Protein AF-A0A2E5NYB4-F1 (afdb_monomer_lite)

Foldseek 3Di:
DCVFPVDDDDPDDLQLLLVAQEEEEAQDLCCPPPVVSLVSNLNSLVVNRAYEYEDLDDHPSVVSHPYYFNWD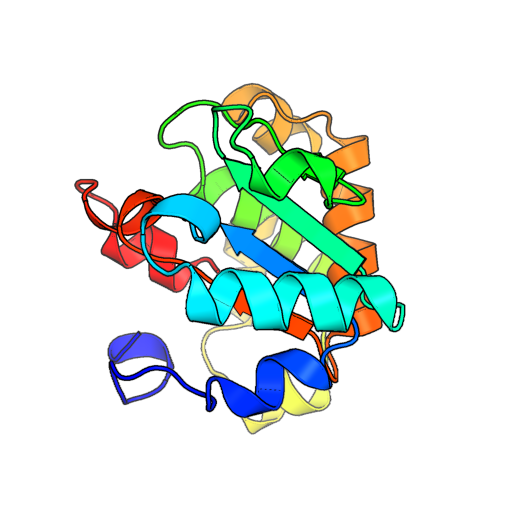QPLLLLLLLQLVQLCVVVVLADPVCCVPPHPCVVVSNVVSPVSHLVNSCVHTVGHSVVSNVVSNVCSVRVVRYDYHYDDSQQPDPCSVVSVVSD

Secondary structure (DSSP, 8-state):
-HHHHS--S-SS-TGGGGG-SEEEEES--HHHH-HHHHHHHHHHHHTT-EEEEE-SS--GGGGG-SEEE-PPTT-HHHHHHHHHHHHHHTT-S-HHHHHHH-S-HHHHHHHHTT--HHHHHHHH---HHHHHHHHHHHHHTGGGEEEEE-GGGTSSTTHHHHHHH-

Structure (mmCIF, N/CA/C/O backbone):
data_AF-A0A2E5NYB4-F1
#
_entry.id   AF-A0A2E5NYB4-F1
#
loop_
_atom_site.group_PDB
_atom_site.id
_atom_site.type_symbol
_atom_site.label_atom_id
_atom_site.label_alt_id
_atom_site.label_comp_id
_atom_site.label_asym_id
_atom_site.label_entity_id
_atom_site.label_seq_id
_atom_site.pdbx_PDB_ins_code
_atom_site.Cartn_x
_atom_site.Cartn_y
_atom_site.Cartn_z
_atom_site.occupancy
_atom_site.B_iso_or_equiv
_atom_site.auth_seq_id
_atom_site.auth_comp_id
_atom_site.auth_asym_id
_atom_site.auth_atom_id
_atom_site.pdbx_PDB_model_num
ATOM 1 N N . MET A 1 1 ? 10.803 9.927 2.795 1.00 58.78 1 MET A N 1
ATOM 2 C CA . MET A 1 1 ? 10.079 10.648 3.869 1.00 58.78 1 MET A CA 1
ATOM 3 C C . MET A 1 1 ? 10.455 12.114 4.021 1.00 58.78 1 MET A C 1
ATOM 5 O O . MET A 1 1 ? 9.609 12.931 3.703 1.00 58.78 1 MET A O 1
ATOM 9 N N . ALA A 1 2 ? 11.670 12.495 4.443 1.00 63.78 2 ALA A N 1
ATOM 10 C CA . ALA A 1 2 ? 11.964 13.911 4.743 1.00 63.78 2 ALA A CA 1
ATOM 11 C C . ALA A 1 2 ? 11.743 14.877 3.560 1.00 63.78 2 ALA A C 1
ATOM 13 O O . ALA A 1 2 ? 11.250 15.977 3.764 1.00 63.78 2 ALA A O 1
ATOM 14 N N . VAL A 1 3 ? 12.039 14.440 2.333 1.00 82.88 3 VAL A N 1
ATOM 15 C CA . VAL A 1 3 ? 11.792 15.225 1.109 1.00 82.88 3 VAL A CA 1
ATOM 16 C C . VAL A 1 3 ? 10.295 15.377 0.796 1.00 82.88 3 VAL A C 1
ATOM 18 O O . VAL A 1 3 ? 9.915 16.364 0.190 1.00 82.88 3 VAL A O 1
ATOM 21 N N . MET A 1 4 ? 9.448 14.439 1.236 1.00 90.50 4 MET A N 1
ATOM 22 C CA . MET A 1 4 ? 8.003 14.452 0.951 1.00 90.50 4 MET A CA 1
ATOM 23 C C . MET A 1 4 ? 7.206 15.211 2.017 1.00 90.50 4 MET A C 1
ATOM 25 O O . MET A 1 4 ? 6.316 15.982 1.692 1.00 90.50 4 MET A O 1
ATOM 29 N N . VAL A 1 5 ? 7.513 14.989 3.302 1.00 90.81 5 VAL A N 1
ATOM 30 C CA . VAL A 1 5 ? 6.708 15.497 4.435 1.00 90.81 5 VAL A CA 1
ATOM 31 C C . VAL A 1 5 ? 7.521 16.312 5.451 1.00 90.81 5 VAL A C 1
ATOM 33 O O . VAL A 1 5 ? 7.088 16.549 6.577 1.00 90.81 5 VAL A O 1
ATOM 36 N N . GLY A 1 6 ? 8.745 16.713 5.099 1.00 91.69 6 GLY A N 1
ATOM 37 C CA . GLY A 1 6 ? 9.620 17.577 5.905 1.00 91.69 6 GLY A CA 1
ATOM 38 C C . GLY A 1 6 ? 10.327 16.900 7.088 1.00 91.69 6 GLY A C 1
ATOM 39 O O . GLY A 1 6 ? 11.305 17.436 7.608 1.00 91.69 6 GLY A O 1
ATOM 40 N N . LYS A 1 7 ? 9.879 15.713 7.523 1.00 90.88 7 LYS A N 1
ATOM 41 C CA . LYS A 1 7 ? 10.497 14.928 8.608 1.00 90.88 7 LYS A CA 1
ATOM 42 C C . LYS A 1 7 ? 10.654 13.456 8.223 1.00 90.88 7 LYS A C 1
ATOM 44 O O . LYS A 1 7 ? 9.893 12.920 7.427 1.00 90.88 7 LYS A O 1
ATOM 49 N N . GLY A 1 8 ? 11.677 12.806 8.782 1.00 90.12 8 GLY A N 1
ATOM 50 C CA . GLY A 1 8 ? 11.970 11.382 8.557 1.00 90.12 8 GLY A CA 1
ATOM 51 C C . GLY A 1 8 ? 11.435 10.434 9.636 1.00 90.12 8 GLY A C 1
ATOM 52 O O . GLY A 1 8 ? 11.619 9.228 9.513 1.00 90.12 8 GLY A O 1
ATOM 53 N N . ALA A 1 9 ? 10.821 10.965 10.696 1.00 94.00 9 ALA A N 1
ATOM 54 C CA . ALA A 1 9 ? 10.199 10.163 11.746 1.00 94.00 9 ALA A CA 1
ATOM 55 C C . ALA A 1 9 ? 8.857 9.578 11.275 1.00 94.00 9 ALA A C 1
ATOM 57 O O . ALA A 1 9 ? 8.262 10.069 10.316 1.00 94.00 9 ALA A O 1
ATOM 58 N N . MET A 1 10 ? 8.370 8.560 11.986 1.00 94.31 10 MET A N 1
ATOM 59 C CA . MET A 1 10 ? 7.013 8.042 11.806 1.00 94.31 10 MET A CA 1
ATOM 60 C C . MET A 1 10 ? 5.988 9.168 12.019 1.00 94.31 10 MET A C 1
ATOM 62 O O . MET A 1 10 ? 6.127 9.959 12.953 1.00 94.31 10 MET A O 1
ATOM 66 N N . THR A 1 11 ? 4.991 9.259 11.136 1.00 94.38 11 THR A N 1
ATOM 67 C CA . THR A 1 11 ? 4.033 10.380 11.094 1.00 94.38 11 THR A CA 1
ATOM 68 C C . THR A 1 11 ? 3.008 10.342 12.227 1.00 94.38 11 THR A C 1
ATOM 70 O O . THR A 1 11 ? 2.545 11.395 12.658 1.00 94.38 11 THR A O 1
ATOM 73 N N . ASN A 1 12 ? 2.689 9.148 12.728 1.00 94.94 12 ASN A N 1
ATOM 74 C CA . ASN A 1 12 ? 1.670 8.892 13.748 1.00 94.94 12 ASN A CA 1
ATOM 75 C C . ASN A 1 12 ? 2.239 8.021 14.873 1.00 94.94 12 ASN A C 1
ATOM 77 O O . ASN A 1 12 ? 3.286 7.390 14.718 1.00 94.94 12 ASN A O 1
ATOM 81 N N . SER A 1 13 ? 1.559 7.977 16.017 1.00 94.12 13 SER A N 1
ATOM 82 C CA . SER A 1 13 ? 1.933 7.098 17.127 1.00 94.12 13 SER A CA 1
ATOM 83 C C . SER A 1 13 ? 1.530 5.640 16.877 1.00 94.12 13 SER A C 1
ATOM 85 O O . SER A 1 13 ? 0.637 5.330 16.091 1.00 94.12 13 SER A O 1
ATOM 87 N N . ILE A 1 14 ? 2.177 4.713 17.586 1.00 93.12 14 ILE A N 1
ATOM 88 C CA . ILE A 1 14 ? 1.849 3.280 17.513 1.00 93.12 14 ILE A CA 1
ATOM 89 C C . ILE A 1 14 ? 0.440 3.023 18.079 1.00 93.12 14 ILE A C 1
ATOM 91 O O . ILE A 1 14 ? -0.249 2.089 17.668 1.00 93.12 14 ILE A O 1
ATOM 95 N N . GLU A 1 15 ? 0.016 3.838 19.041 1.00 91.12 15 GLU A N 1
ATOM 96 C CA . GLU A 1 15 ? -1.293 3.787 19.686 1.00 91.12 15 GLU A CA 1
ATOM 97 C C . GLU A 1 15 ? -2.432 4.039 18.689 1.00 91.12 15 GLU A C 1
ATOM 99 O O . GLU A 1 15 ? -3.461 3.365 18.764 1.00 91.12 15 GLU A O 1
ATOM 104 N N . GLU A 1 16 ? -2.227 4.942 17.727 1.00 91.94 16 GLU A N 1
ATOM 105 C CA . GLU A 1 16 ? -3.224 5.303 16.712 1.00 91.94 16 GLU A CA 1
ATOM 106 C C . GLU A 1 16 ? -3.579 4.144 15.772 1.00 91.94 16 GLU A C 1
ATOM 108 O O . GLU A 1 16 ? -4.700 4.098 15.269 1.00 91.94 16 GLU A O 1
ATOM 113 N N . LEU A 1 17 ? -2.701 3.142 15.613 1.00 91.56 17 LEU A N 1
ATOM 114 C CA . LEU A 1 17 ? -2.975 1.960 14.783 1.00 91.56 17 LEU A CA 1
ATOM 115 C C . LEU A 1 17 ? -4.257 1.225 15.201 1.00 91.56 17 LEU A C 1
ATOM 117 O O . LEU A 1 17 ? -4.922 0.623 14.363 1.00 91.56 17 LEU A O 1
ATOM 121 N N . ALA A 1 18 ? -4.627 1.276 16.485 1.00 85.44 18 ALA A N 1
ATOM 122 C CA . ALA A 1 18 ? -5.828 0.615 16.994 1.00 85.44 18 ALA A CA 1
ATOM 123 C C . ALA A 1 18 ? -7.145 1.254 16.513 1.00 85.44 18 ALA A C 1
ATOM 125 O O . ALA A 1 18 ? -8.185 0.603 16.610 1.00 85.44 18 ALA A O 1
ATOM 126 N N . GLY A 1 19 ? -7.106 2.507 16.044 1.00 87.56 19 GLY A N 1
ATOM 127 C CA . GLY A 1 19 ? -8.263 3.262 15.554 1.00 87.56 19 GLY A CA 1
ATOM 128 C C . GLY A 1 19 ? -8.331 3.387 14.031 1.00 87.56 19 GLY A C 1
ATOM 129 O O . GLY A 1 19 ? -9.102 4.208 13.539 1.00 87.56 19 GLY A O 1
ATOM 130 N N . THR A 1 20 ? -7.506 2.629 13.307 1.00 94.44 20 THR A N 1
ATOM 131 C CA . THR A 1 20 ? -7.486 2.621 11.838 1.00 94.44 20 THR A CA 1
ATOM 132 C C . THR A 1 20 ? -8.613 1.763 11.277 1.00 94.44 20 THR A C 1
ATOM 134 O O . THR A 1 20 ? -8.948 0.727 11.851 1.00 94.44 20 THR A O 1
ATOM 137 N N . ASP A 1 21 ? -9.172 2.179 10.142 1.00 95.94 21 ASP A N 1
ATOM 138 C CA . ASP A 1 21 ? -10.166 1.388 9.402 1.00 95.94 21 ASP A CA 1
ATOM 139 C C . ASP A 1 21 ? -9.476 0.443 8.398 1.00 95.94 21 ASP A C 1
ATOM 141 O O . ASP A 1 21 ? -10.018 -0.602 8.027 1.00 95.94 21 ASP A O 1
ATOM 145 N N . LEU A 1 22 ? -8.241 0.772 7.998 1.00 98.12 22 LEU A N 1
ATOM 146 C CA . LEU A 1 22 ? -7.421 -0.037 7.104 1.00 98.12 22 LEU A CA 1
ATOM 147 C C . LEU A 1 22 ? -5.931 0.068 7.446 1.00 98.12 22 LEU A C 1
ATOM 149 O O . LEU A 1 22 ? -5.382 1.153 7.631 1.00 98.12 22 LEU A O 1
ATOM 153 N N . LEU A 1 23 ? -5.265 -1.083 7.469 1.00 98.19 23 LEU A N 1
ATOM 154 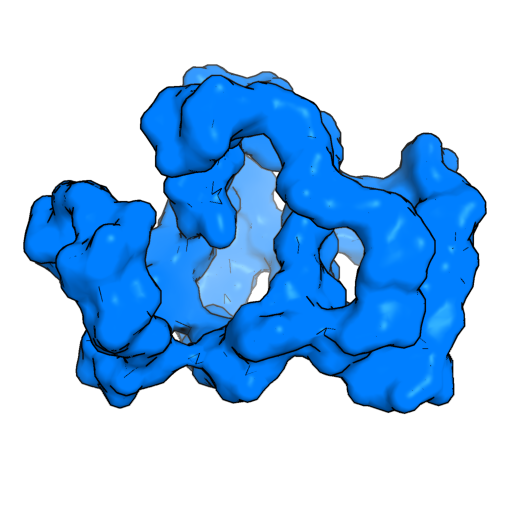C CA . LEU A 1 23 ? -3.821 -1.226 7.599 1.00 98.19 23 LEU A CA 1
ATOM 155 C C . LEU A 1 23 ? -3.255 -1.785 6.294 1.00 98.19 23 LEU A C 1
ATOM 157 O O . LEU A 1 23 ? -3.607 -2.895 5.900 1.00 98.19 23 LEU A O 1
ATOM 161 N N . LEU A 1 24 ? -2.348 -1.052 5.654 1.00 98.44 24 LEU A N 1
ATOM 162 C CA . LEU A 1 24 ? -1.576 -1.530 4.509 1.00 98.44 24 LEU A CA 1
ATOM 163 C C . LEU A 1 24 ? -0.131 -1.743 4.959 1.00 98.44 24 LEU A C 1
ATOM 165 O O . LEU A 1 24 ? 0.587 -0.795 5.264 1.00 98.44 24 LEU A O 1
ATOM 169 N N . VAL A 1 25 ? 0.299 -2.998 5.038 1.00 98.38 25 VAL A N 1
ATOM 170 C CA . VAL A 1 25 ? 1.639 -3.370 5.498 1.00 98.38 25 VAL A CA 1
ATOM 171 C C . VAL A 1 25 ? 2.492 -3.760 4.299 1.00 98.38 25 VAL A C 1
ATOM 173 O O . VAL A 1 25 ? 2.252 -4.804 3.700 1.00 98.38 25 VAL A O 1
ATOM 176 N N . ALA A 1 26 ? 3.495 -2.950 3.963 1.00 98.19 26 ALA A N 1
ATOM 177 C CA . ALA A 1 26 ? 4.363 -3.162 2.804 1.00 98.19 26 ALA A CA 1
ATOM 178 C C . ALA A 1 26 ? 5.812 -3.430 3.224 1.00 98.19 26 ALA A C 1
ATOM 180 O O . ALA A 1 26 ? 6.415 -2.647 3.960 1.00 98.19 26 ALA A O 1
ATOM 181 N N . GLY A 1 27 ? 6.378 -4.559 2.784 1.00 96.81 27 GLY A N 1
ATOM 182 C CA . GLY A 1 27 ? 7.770 -4.923 3.075 1.00 96.81 27 GLY A CA 1
ATOM 183 C C . GLY A 1 27 ? 8.098 -4.941 4.575 1.00 96.81 27 GLY A C 1
ATOM 184 O O . GLY A 1 27 ? 9.137 -4.432 5.011 1.00 96.81 27 GLY A O 1
ATOM 185 N N . SER A 1 28 ? 7.196 -5.487 5.394 1.00 97.44 28 SER A N 1
ATOM 186 C CA . SER A 1 28 ? 7.390 -5.610 6.840 1.00 97.44 28 SER A CA 1
ATOM 187 C C . SER A 1 28 ? 6.869 -6.942 7.363 1.00 97.44 28 SER A C 1
ATOM 189 O O . SER A 1 28 ? 5.675 -7.228 7.310 1.00 97.44 28 SER A O 1
ATOM 191 N N . ASN A 1 29 ? 7.763 -7.727 7.969 1.00 97.44 29 ASN A N 1
ATOM 192 C CA . ASN A 1 29 ? 7.376 -8.883 8.773 1.00 97.44 29 ASN A CA 1
ATOM 193 C C . ASN A 1 29 ? 7.146 -8.459 10.228 1.00 97.44 29 ASN A C 1
ATOM 195 O O . ASN A 1 29 ? 7.918 -8.787 11.132 1.00 97.44 29 ASN A O 1
ATOM 199 N N . THR A 1 30 ? 6.097 -7.664 10.449 1.00 97.00 30 THR A N 1
ATOM 200 C CA . THR A 1 30 ? 5.849 -7.003 11.739 1.00 97.00 30 THR A CA 1
ATOM 201 C C . THR A 1 30 ? 5.663 -8.000 12.883 1.00 97.00 30 THR A C 1
ATOM 203 O O . THR A 1 30 ? 6.057 -7.703 14.007 1.00 97.00 30 THR A O 1
ATOM 206 N N . THR A 1 31 ? 5.112 -9.193 12.624 1.00 97.44 31 THR A N 1
ATOM 207 C CA . THR A 1 31 ? 4.957 -10.232 13.658 1.00 97.44 31 THR A CA 1
ATOM 208 C C . THR A 1 31 ? 6.293 -10.653 14.264 1.00 97.44 31 THR A C 1
ATOM 210 O O . THR A 1 31 ? 6.360 -10.825 15.478 1.00 97.44 31 THR A O 1
ATOM 213 N N . GLU A 1 32 ? 7.344 -10.784 13.457 1.00 96.88 32 GLU A N 1
ATOM 214 C CA . GLU A 1 32 ? 8.666 -11.190 13.942 1.00 96.88 32 GLU A CA 1
ATOM 215 C C . GLU A 1 32 ? 9.498 -9.992 14.406 1.00 96.88 32 GLU A C 1
ATOM 217 O O . GLU A 1 32 ? 10.068 -10.020 15.494 1.00 96.88 32 GLU A O 1
ATOM 222 N N . ALA A 1 33 ? 9.539 -8.921 13.610 1.00 97.19 33 ALA A N 1
ATOM 223 C CA . ALA A 1 33 ? 10.418 -7.782 13.871 1.00 97.19 33 ALA A CA 1
ATOM 224 C C . ALA A 1 33 ? 9.877 -6.824 14.948 1.00 97.19 33 ALA A C 1
ATOM 226 O O . ALA A 1 33 ? 10.654 -6.197 15.662 1.00 97.19 33 ALA A O 1
ATOM 227 N N . HIS A 1 34 ? 8.549 -6.709 15.084 1.00 97.19 34 HIS A N 1
ATOM 228 C CA . HIS A 1 34 ? 7.900 -5.785 16.021 1.00 97.19 34 HIS A CA 1
ATOM 229 C C . HIS A 1 34 ? 6.667 -6.423 16.696 1.00 97.19 34 HIS A C 1
ATOM 231 O O . HIS A 1 34 ? 5.540 -5.942 16.516 1.00 97.19 34 HIS A O 1
ATOM 237 N N . PRO A 1 35 ? 6.833 -7.485 17.513 1.00 96.12 35 PRO A N 1
ATOM 238 C CA . PRO A 1 35 ? 5.712 -8.299 17.997 1.00 96.12 35 PRO A CA 1
ATOM 239 C C . PRO A 1 35 ? 4.624 -7.502 18.731 1.00 96.12 35 PRO A C 1
ATOM 241 O O . PRO A 1 35 ? 3.434 -7.755 18.556 1.00 96.12 35 PRO A O 1
ATOM 244 N N . VAL A 1 36 ? 5.006 -6.484 19.512 1.00 95.38 36 VAL A N 1
ATOM 245 C CA . VAL A 1 36 ? 4.053 -5.629 20.244 1.00 95.38 36 VAL A CA 1
ATOM 246 C 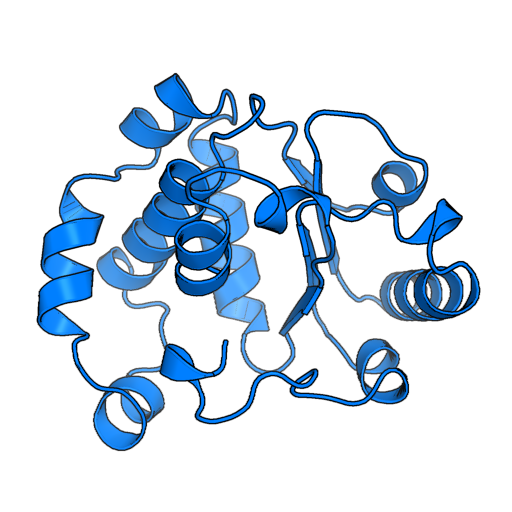C . VAL A 1 36 ? 3.224 -4.750 19.294 1.00 95.38 36 VAL A C 1
ATOM 248 O O . VAL A 1 36 ? 2.046 -4.501 19.553 1.00 95.38 36 VAL A O 1
ATOM 251 N N . ILE A 1 37 ? 3.802 -4.301 18.176 1.00 96.50 37 ILE A N 1
ATOM 252 C CA . ILE A 1 37 ? 3.073 -3.564 17.133 1.00 96.50 37 ILE A CA 1
ATOM 253 C C . ILE A 1 37 ? 2.131 -4.519 16.393 1.00 96.50 37 ILE A C 1
ATOM 255 O O . ILE A 1 37 ? 0.958 -4.198 16.218 1.00 96.50 37 ILE A O 1
ATOM 259 N N . SER A 1 38 ? 2.593 -5.731 16.066 1.00 96.69 38 SER A N 1
ATOM 260 C CA . SER A 1 38 ? 1.750 -6.771 15.458 1.00 96.69 38 SER A CA 1
ATOM 261 C C . SER A 1 38 ? 0.530 -7.103 16.327 1.00 96.69 38 SER A C 1
ATOM 263 O O . SER A 1 38 ? -0.581 -7.210 15.813 1.00 96.69 38 SER A O 1
ATOM 265 N N . LEU A 1 39 ? 0.673 -7.165 17.658 1.00 95.06 39 LEU A N 1
ATOM 266 C CA . LEU A 1 39 ? -0.471 -7.347 18.565 1.00 95.06 39 LEU A CA 1
ATOM 267 C C . LEU A 1 39 ? -1.506 -6.216 18.458 1.00 95.06 39 LEU A C 1
ATOM 269 O O . LEU A 1 39 ? -2.707 -6.484 18.530 1.00 95.06 39 LEU A O 1
ATOM 273 N N . ARG A 1 40 ? -1.066 -4.965 18.278 1.00 95.12 40 ARG A N 1
ATOM 274 C CA . ARG A 1 40 ? -1.968 -3.820 18.082 1.00 95.12 40 ARG A CA 1
ATOM 275 C C . ARG A 1 40 ? -2.654 -3.871 16.717 1.00 95.12 40 ARG A C 1
ATOM 277 O O . ARG A 1 40 ? -3.869 -3.714 16.671 1.00 95.12 40 ARG A O 1
ATOM 284 N N . MET A 1 41 ? -1.920 -4.186 15.649 1.00 96.69 41 MET A N 1
ATOM 285 C CA . MET A 1 41 ? -2.491 -4.389 14.309 1.00 96.69 41 MET A CA 1
ATOM 286 C C . MET A 1 41 ? -3.556 -5.491 14.319 1.00 96.69 41 MET A C 1
ATOM 288 O O . MET A 1 41 ? -4.683 -5.280 13.889 1.00 96.69 41 MET A O 1
ATOM 292 N N . LYS A 1 42 ? -3.251 -6.649 14.916 1.00 95.56 42 LYS A N 1
ATOM 293 C CA . LYS A 1 42 ? -4.202 -7.764 15.061 1.00 95.56 42 LYS A CA 1
ATOM 294 C C . LYS A 1 42 ? -5.425 -7.390 15.899 1.00 95.56 42 LYS A C 1
ATOM 296 O O . LYS A 1 42 ? -6.516 -7.901 15.655 1.00 95.56 42 LYS A O 1
ATOM 301 N N . ARG A 1 43 ? -5.267 -6.509 16.894 1.00 94.44 43 ARG A N 1
ATOM 302 C CA . ARG A 1 43 ? -6.393 -5.959 17.661 1.00 94.44 43 ARG A CA 1
ATOM 303 C C . ARG A 1 43 ? -7.266 -5.048 16.796 1.00 94.44 43 ARG A C 1
ATOM 305 O O . ARG A 1 43 ? -8.478 -5.201 16.864 1.00 94.44 43 ARG A O 1
ATOM 312 N N . ALA A 1 44 ? -6.679 -4.169 15.983 1.00 95.81 44 ALA A N 1
ATOM 313 C CA . ALA A 1 44 ? -7.427 -3.341 15.034 1.00 95.81 44 ALA A CA 1
ATOM 314 C C . ALA A 1 44 ? -8.236 -4.219 14.067 1.00 95.81 44 ALA A C 1
ATOM 316 O O . ALA A 1 44 ? -9.441 -4.032 13.930 1.00 95.81 44 ALA A O 1
ATOM 317 N N . VAL A 1 45 ? -7.612 -5.267 13.514 1.00 97.12 45 VAL A N 1
ATOM 318 C CA . VAL A 1 45 ? -8.291 -6.236 12.636 1.00 97.12 45 VAL A CA 1
ATOM 319 C C . VAL A 1 45 ? -9.461 -6.927 13.335 1.00 97.12 45 VAL A C 1
ATOM 321 O O . VAL A 1 45 ? -10.560 -7.002 12.795 1.00 97.12 45 VAL A O 1
ATOM 324 N N . ARG A 1 46 ? -9.277 -7.380 14.582 1.00 95.56 46 ARG A N 1
ATOM 325 C CA . ARG A 1 46 ? -10.375 -7.954 15.385 1.00 95.56 46 ARG A CA 1
ATOM 326 C C . ARG A 1 46 ? -11.512 -6.967 15.658 1.00 95.56 46 ARG A C 1
ATOM 328 O O . ARG A 1 46 ? -12.634 -7.410 15.877 1.00 95.56 46 ARG A O 1
ATOM 335 N N . ASN A 1 47 ? -11.222 -5.670 15.652 1.00 94.81 47 ASN A N 1
ATOM 336 C CA . ASN A 1 47 ? -12.200 -4.602 15.836 1.00 94.81 47 ASN A CA 1
ATOM 337 C C . ASN A 1 47 ? -12.848 -4.142 14.517 1.00 94.81 47 ASN A C 1
ATOM 339 O O . ASN A 1 47 ? -13.649 -3.213 14.542 1.00 94.81 47 ASN A O 1
ATOM 343 N N . GLY A 1 48 ? -12.533 -4.788 13.389 1.00 95.38 48 GLY A N 1
ATOM 344 C CA . GLY A 1 48 ? -13.151 -4.524 12.089 1.00 95.38 48 GLY A CA 1
ATOM 345 C C . GLY A 1 48 ? -12.252 -3.818 11.076 1.00 95.38 48 GLY A C 1
ATOM 346 O O . GLY A 1 48 ? -12.682 -3.649 9.937 1.00 95.38 48 GLY A O 1
ATOM 347 N N . ALA A 1 49 ? -11.019 -3.449 11.441 1.00 97.19 49 ALA A N 1
ATOM 348 C CA . ALA A 1 49 ? -10.076 -2.886 10.480 1.00 97.19 49 ALA A CA 1
ATOM 349 C C . ALA A 1 49 ? -9.715 -3.922 9.409 1.00 97.19 49 ALA A C 1
ATOM 351 O O . ALA A 1 49 ? -9.506 -5.104 9.702 1.00 97.19 49 ALA A O 1
ATOM 352 N N . LYS A 1 50 ? -9.577 -3.480 8.164 1.00 98.00 50 LYS A N 1
ATOM 353 C CA . LYS A 1 50 ? -9.060 -4.337 7.097 1.00 98.00 50 LYS A CA 1
ATOM 354 C C . LYS A 1 50 ? -7.539 -4.365 7.147 1.00 98.00 50 LYS A C 1
ATOM 356 O O . LYS A 1 50 ? -6.904 -3.369 7.483 1.00 98.00 50 LYS A O 1
ATOM 361 N N . LEU A 1 51 ? -6.945 -5.501 6.797 1.00 98.44 51 LEU A N 1
ATOM 362 C CA . LEU A 1 51 ? -5.493 -5.638 6.704 1.00 98.44 51 LEU A CA 1
ATOM 363 C C . LEU A 1 51 ? -5.108 -6.111 5.308 1.00 98.44 51 LEU A C 1
ATOM 365 O O . LEU A 1 51 ? -5.549 -7.168 4.859 1.00 98.44 51 LEU A O 1
ATOM 369 N N . ILE A 1 52 ? -4.260 -5.333 4.649 1.00 98.62 52 ILE A N 1
ATOM 370 C CA . ILE A 1 52 ? -3.653 -5.646 3.362 1.00 98.62 52 ILE A CA 1
ATOM 371 C C . ILE A 1 52 ? -2.160 -5.833 3.602 1.00 98.62 52 ILE A C 1
ATOM 373 O O . ILE A 1 52 ? -1.515 -4.983 4.213 1.00 98.62 52 ILE A O 1
ATOM 377 N N . VAL A 1 53 ? -1.605 -6.954 3.149 1.00 98.75 53 VAL A N 1
ATOM 378 C CA . VAL A 1 53 ? -0.171 -7.242 3.273 1.00 98.75 53 VAL A CA 1
ATOM 379 C C . VAL A 1 53 ? 0.442 -7.321 1.884 1.00 98.75 53 VAL A C 1
ATOM 381 O O . VAL A 1 53 ? -0.031 -8.086 1.049 1.00 98.75 53 VAL A O 1
ATOM 384 N N . ILE A 1 54 ? 1.507 -6.559 1.657 1.00 98.62 54 ILE A N 1
ATOM 385 C CA . ILE A 1 54 ? 2.325 -6.568 0.445 1.00 98.62 54 ILE A CA 1
ATOM 386 C C . ILE A 1 54 ? 3.695 -7.142 0.828 1.00 98.62 54 ILE A C 1
ATOM 388 O O . ILE A 1 54 ? 4.535 -6.458 1.417 1.00 98.62 54 ILE A O 1
ATOM 392 N N . ASP A 1 55 ? 3.895 -8.431 0.557 1.00 98.38 55 ASP A N 1
ATOM 393 C CA . ASP A 1 55 ? 5.152 -9.152 0.810 1.00 98.38 55 ASP A CA 1
ATOM 394 C C . ASP A 1 55 ? 5.270 -10.295 -0.217 1.00 98.38 55 ASP A C 1
ATOM 396 O O . ASP A 1 55 ? 4.288 -11.012 -0.431 1.00 98.38 55 ASP A O 1
ATOM 400 N N . PRO A 1 56 ? 6.439 -10.521 -0.844 1.00 97.75 56 PRO A N 1
ATOM 401 C CA . PRO A 1 56 ? 6.644 -11.656 -1.752 1.00 97.75 56 PRO A CA 1
ATOM 402 C C . PRO A 1 56 ? 6.458 -13.024 -1.069 1.00 97.75 56 PRO A C 1
ATOM 404 O O . PRO A 1 56 ? 6.302 -14.047 -1.735 1.00 97.75 56 PRO A O 1
ATOM 407 N N . ARG A 1 57 ? 6.484 -13.075 0.268 1.00 98.00 57 ARG A N 1
ATOM 408 C CA . ARG A 1 57 ? 6.369 -14.291 1.076 1.00 98.00 57 ARG A CA 1
ATOM 409 C C . ARG A 1 57 ? 5.044 -14.326 1.827 1.00 98.00 57 ARG A C 1
ATOM 411 O O . ARG A 1 57 ? 4.454 -13.311 2.184 1.00 98.00 57 ARG A O 1
ATOM 418 N N . LYS A 1 58 ? 4.629 -15.537 2.194 1.00 98.00 58 LYS A N 1
ATOM 419 C CA . LYS A 1 58 ? 3.506 -15.772 3.113 1.00 98.00 58 LYS A CA 1
ATOM 420 C C . LYS A 1 58 ? 3.991 -15.727 4.567 1.00 98.00 58 LYS A C 1
ATOM 422 O O . LYS A 1 58 ? 4.250 -16.768 5.167 1.00 98.00 58 LYS A O 1
ATOM 427 N N . ILE A 1 59 ? 4.158 -14.520 5.108 1.00 98.25 59 ILE A N 1
ATOM 428 C CA . ILE A 1 59 ? 4.528 -14.290 6.518 1.00 98.25 59 ILE A CA 1
ATOM 429 C C . ILE A 1 59 ? 3.348 -14.553 7.470 1.00 98.25 59 ILE A C 1
ATOM 431 O O . ILE A 1 59 ? 2.209 -14.652 7.032 1.00 98.25 59 ILE A O 1
ATOM 435 N N . GLU A 1 60 ? 3.567 -14.636 8.789 1.00 98.06 60 GLU A N 1
ATOM 436 C CA . GLU A 1 60 ? 2.467 -14.926 9.733 1.00 98.06 60 GLU A CA 1
ATOM 437 C C . GLU A 1 60 ? 1.330 -13.898 9.661 1.00 98.06 60 GLU A C 1
ATOM 439 O O . GLU A 1 60 ? 0.160 -14.267 9.779 1.00 98.06 60 GLU A O 1
ATOM 444 N N . LEU A 1 61 ? 1.669 -12.634 9.406 1.00 97.69 61 LEU A N 1
ATOM 445 C CA . LEU A 1 61 ? 0.703 -11.546 9.343 1.00 97.69 61 LEU A CA 1
ATOM 446 C C . LEU A 1 61 ? -0.320 -11.722 8.205 1.00 97.69 61 LEU A C 1
ATOM 448 O O . LEU A 1 61 ? -1.452 -11.267 8.345 1.00 97.69 61 LEU A O 1
ATOM 452 N N . THR A 1 62 ? 0.016 -12.448 7.127 1.00 98.12 62 THR A N 1
ATOM 453 C CA . THR A 1 62 ? -0.921 -12.688 6.011 1.00 98.12 62 THR A CA 1
ATOM 454 C C . THR A 1 62 ? -2.128 -13.525 6.425 1.00 98.12 62 THR A C 1
ATOM 456 O O . THR A 1 62 ? -3.184 -13.408 5.818 1.00 98.12 62 THR A O 1
ATOM 459 N N . LYS A 1 63 ? -2.030 -14.310 7.508 1.00 98.00 63 LYS A N 1
ATOM 460 C CA . LYS A 1 63 ? -3.161 -15.082 8.059 1.00 98.00 63 LYS A CA 1
ATOM 461 C C . LYS A 1 63 ? -4.277 -14.202 8.627 1.00 98.00 63 LYS A C 1
ATOM 463 O O . LYS A 1 63 ? -5.372 -14.695 8.872 1.00 98.00 63 LYS A O 1
ATOM 468 N N . TRP A 1 64 ? -3.977 -12.931 8.880 1.00 97.81 64 TRP A N 1
ATOM 469 C CA . TRP A 1 64 ? -4.908 -11.929 9.394 1.00 97.81 64 TRP A CA 1
ATOM 470 C C . TRP A 1 64 ? -5.378 -10.967 8.305 1.00 97.81 64 TRP A C 1
ATOM 472 O O . TRP A 1 64 ? -6.225 -10.119 8.571 1.00 97.81 64 TRP A O 1
ATOM 482 N N . ALA A 1 65 ? -4.788 -11.051 7.113 1.00 9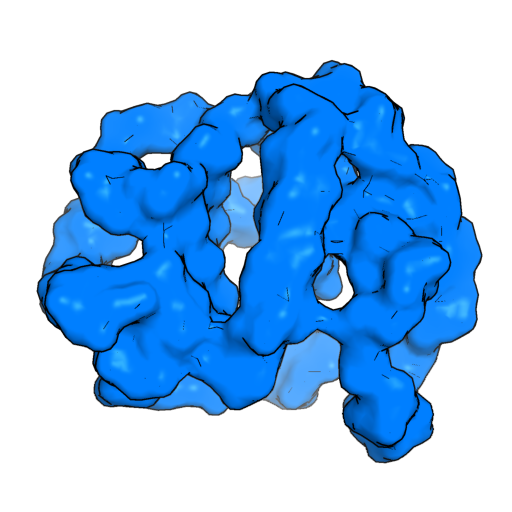7.81 65 ALA A N 1
ATOM 483 C CA . ALA A 1 65 ? -5.027 -10.109 6.042 1.00 97.81 65 ALA A CA 1
ATOM 484 C C . ALA A 1 65 ? -6.306 -10.467 5.283 1.00 97.81 65 ALA A C 1
ATOM 486 O O . ALA A 1 65 ? -6.528 -11.622 4.924 1.00 97.81 65 ALA A O 1
ATOM 487 N N . THR A 1 66 ? -7.114 -9.453 4.987 1.00 97.44 66 THR A N 1
ATOM 488 C CA . THR A 1 66 ? -8.202 -9.547 4.010 1.00 97.44 66 THR A CA 1
ATOM 489 C C . THR A 1 66 ? -7.635 -9.787 2.611 1.00 97.44 66 THR A C 1
ATOM 491 O O . THR A 1 66 ? -8.241 -10.496 1.812 1.00 97.44 66 THR A O 1
ATOM 494 N N . ARG A 1 67 ? -6.452 -9.222 2.326 1.00 97.88 67 ARG A N 1
ATOM 495 C CA . ARG A 1 67 ? -5.754 -9.384 1.050 1.00 97.88 67 ARG A CA 1
ATOM 496 C C . ARG A 1 67 ? -4.245 -9.493 1.243 1.00 97.88 67 ARG A C 1
ATOM 498 O O . ARG A 1 67 ? -3.637 -8.699 1.958 1.00 97.88 67 ARG A O 1
ATOM 505 N N . HIS A 1 68 ? -3.635 -10.469 0.579 1.00 98.62 68 HIS A N 1
ATOM 506 C CA . HIS A 1 68 ? -2.182 -10.606 0.488 1.00 98.62 68 HIS A CA 1
ATOM 507 C C . HIS A 1 68 ? -1.760 -10.400 -0.965 1.00 98.62 68 HIS A C 1
ATOM 509 O O . HIS A 1 68 ? -1.972 -11.271 -1.803 1.00 98.62 68 HIS A O 1
ATOM 515 N N . LEU A 1 69 ? -1.144 -9.255 -1.248 1.00 98.62 69 LEU A N 1
ATOM 516 C CA . LEU A 1 69 ? -0.547 -8.966 -2.544 1.00 98.62 69 LEU A CA 1
ATOM 517 C C . LEU A 1 69 ? 0.864 -9.554 -2.578 1.00 98.62 69 LEU A C 1
ATOM 519 O O . LEU A 1 69 ? 1.825 -8.957 -2.085 1.00 98.62 69 LEU A O 1
ATOM 523 N N . GLN A 1 70 ? 0.974 -10.762 -3.124 1.00 98.38 70 GLN A N 1
ATOM 524 C CA . GLN A 1 70 ? 2.247 -11.465 -3.235 1.00 98.38 70 GLN A CA 1
ATOM 525 C C . GLN A 1 70 ? 3.029 -10.967 -4.457 1.00 98.38 70 GLN A C 1
ATOM 527 O O . GLN A 1 70 ? 3.006 -11.592 -5.514 1.00 98.38 70 GLN A O 1
ATOM 532 N N . ILE A 1 71 ? 3.693 -9.821 -4.303 1.00 98.12 71 ILE A N 1
ATOM 533 C CA . ILE A 1 71 ? 4.461 -9.176 -5.374 1.00 98.12 71 ILE A CA 1
ATOM 534 C C . ILE A 1 71 ? 5.718 -9.963 -5.762 1.00 98.12 71 ILE A C 1
ATOM 536 O O . ILE A 1 71 ? 6.310 -10.673 -4.946 1.00 98.12 71 ILE A O 1
ATOM 540 N N . ASN A 1 72 ? 6.186 -9.759 -6.989 1.00 97.94 72 ASN A N 1
ATOM 541 C CA . ASN A 1 72 ? 7.557 -10.057 -7.381 1.00 97.94 72 ASN A CA 1
ATOM 542 C C . ASN A 1 72 ? 8.541 -9.174 -6.587 1.00 97.94 72 ASN A C 1
ATOM 544 O O . ASN A 1 72 ? 8.232 -8.063 -6.160 1.00 97.94 72 ASN A O 1
ATOM 548 N N . ILE A 1 73 ? 9.754 -9.674 -6.350 1.00 96.31 73 ILE A N 1
ATOM 549 C CA . ILE A 1 73 ? 10.747 -8.948 -5.547 1.00 96.31 73 ILE A CA 1
ATOM 550 C C . ILE A 1 73 ? 11.198 -7.685 -6.296 1.00 96.31 73 ILE A C 1
ATOM 552 O O . ILE A 1 73 ? 11.636 -7.772 -7.441 1.00 96.31 73 ILE A O 1
ATOM 556 N N . GLY A 1 74 ? 11.143 -6.529 -5.627 1.00 95.12 74 GLY A N 1
ATOM 557 C CA . GLY A 1 74 ? 11.627 -5.249 -6.158 1.00 95.12 74 GLY A CA 1
ATOM 558 C C . GLY A 1 74 ? 10.650 -4.530 -7.091 1.00 95.12 74 GLY A C 1
ATOM 559 O O . GLY A 1 74 ? 11.051 -3.601 -7.790 1.00 95.12 74 GLY A O 1
ATOM 560 N N . THR A 1 75 ? 9.380 -4.944 -7.126 1.00 97.31 75 THR A N 1
ATOM 561 C CA . THR A 1 75 ? 8.352 -4.368 -8.009 1.00 97.31 75 THR A CA 1
ATOM 562 C C . THR A 1 75 ? 7.333 -3.505 -7.261 1.00 97.31 75 THR A C 1
ATOM 564 O O . THR A 1 75 ? 6.176 -3.421 -7.670 1.00 97.31 75 THR A O 1
ATOM 567 N N . ASP A 1 76 ? 7.747 -2.870 -6.163 1.00 97.88 76 ASP A N 1
ATOM 568 C CA . ASP A 1 76 ? 6.901 -2.013 -5.327 1.00 97.88 76 ASP A CA 1
ATOM 569 C C . ASP A 1 76 ? 6.422 -0.761 -6.085 1.00 97.88 76 ASP A C 1
ATOM 571 O O . ASP A 1 76 ? 5.223 -0.501 -6.141 1.00 97.88 76 ASP A O 1
ATOM 575 N N . ILE A 1 77 ? 7.332 -0.020 -6.735 1.00 97.81 77 ILE A N 1
ATOM 576 C CA . ILE A 1 77 ? 6.998 1.228 -7.456 1.00 97.81 77 ILE A CA 1
ATOM 577 C C . ILE A 1 77 ? 5.916 1.013 -8.529 1.00 97.81 77 ILE A C 1
ATOM 579 O O . ILE A 1 77 ? 4.938 1.757 -8.517 1.00 97.81 77 ILE A O 1
ATOM 583 N N . PRO A 1 78 ? 6.015 0.015 -9.436 1.00 98.19 78 PRO A N 1
ATOM 584 C CA . PRO A 1 78 ? 4.942 -0.262 -10.390 1.00 98.19 78 PRO A CA 1
ATOM 585 C C . PRO A 1 78 ? 3.582 -0.508 -9.730 1.00 98.19 78 PRO A C 1
ATOM 587 O O . PRO A 1 78 ? 2.572 -0.035 -10.244 1.00 98.19 78 PRO A O 1
ATOM 590 N N . LEU A 1 79 ? 3.550 -1.207 -8.588 1.00 98.69 79 LEU A N 1
ATOM 591 C CA . LEU A 1 79 ? 2.312 -1.474 -7.858 1.00 98.69 79 LEU A CA 1
ATOM 592 C C . LEU A 1 79 ? 1.710 -0.188 -7.273 1.00 98.69 79 LEU A C 1
ATOM 594 O O . LEU A 1 79 ? 0.536 0.093 -7.507 1.00 98.69 79 LEU A O 1
ATOM 598 N N . PHE A 1 80 ? 2.501 0.608 -6.549 1.00 98.56 80 PHE A N 1
ATOM 599 C CA . PHE A 1 80 ? 2.010 1.847 -5.935 1.00 98.56 80 PHE A CA 1
ATOM 600 C C . PHE A 1 80 ? 1.634 2.909 -6.976 1.00 98.56 80 PHE A C 1
ATOM 602 O O . PHE A 1 80 ? 0.604 3.569 -6.837 1.00 98.56 80 PHE A O 1
ATOM 609 N N . ASN A 1 81 ? 2.379 3.004 -8.081 1.00 98.69 81 ASN A N 1
ATOM 610 C CA . ASN A 1 81 ? 2.001 3.864 -9.201 1.00 98.69 81 ASN A CA 1
ATOM 611 C C . ASN A 1 81 ? 0.680 3.421 -9.842 1.00 98.69 81 ASN A C 1
ATOM 613 O O . ASN A 1 81 ? -0.108 4.275 -10.240 1.00 98.69 81 ASN A O 1
ATOM 617 N N . ALA A 1 82 ? 0.395 2.118 -9.907 1.00 98.81 82 ALA A N 1
ATOM 618 C CA . ALA A 1 82 ? -0.895 1.635 -10.391 1.00 98.81 82 ALA A CA 1
ATOM 619 C C . ALA A 1 82 ? -2.042 1.911 -9.410 1.00 98.81 82 ALA A C 1
ATOM 621 O O . ALA A 1 82 ? -3.155 2.210 -9.845 1.00 98.81 82 ALA A O 1
ATOM 622 N N . PHE A 1 83 ? -1.791 1.898 -8.096 1.00 98.75 83 PHE A N 1
ATOM 623 C CA . PHE A 1 83 ? -2.783 2.389 -7.135 1.00 98.75 83 PHE A CA 1
ATOM 624 C C . PHE A 1 83 ? -3.089 3.868 -7.369 1.00 98.75 83 PHE A C 1
ATOM 626 O O . PHE A 1 83 ? -4.258 4.241 -7.478 1.00 98.75 83 PHE A O 1
ATOM 633 N N . ALA A 1 84 ? -2.053 4.699 -7.509 1.00 98.56 84 ALA A N 1
ATOM 634 C CA . ALA A 1 84 ? -2.210 6.115 -7.820 1.00 98.56 84 ALA A CA 1
ATOM 635 C C . ALA A 1 84 ? -2.946 6.330 -9.153 1.00 98.56 84 ALA A C 1
ATOM 637 O O . ALA A 1 84 ? -3.865 7.145 -9.207 1.00 98.56 84 ALA A O 1
ATOM 638 N N . HIS A 1 85 ? -2.619 5.557 -10.195 1.00 98.75 85 HIS A N 1
ATOM 639 C CA . HIS A 1 85 ? -3.322 5.573 -11.480 1.00 98.75 85 HIS A CA 1
ATOM 640 C C . HIS A 1 85 ? -4.827 5.367 -11.297 1.00 98.75 85 HIS A C 1
ATOM 642 O O . HIS A 1 85 ? -5.619 6.178 -11.775 1.00 98.75 85 HIS A O 1
ATOM 648 N N . VAL A 1 86 ? -5.230 4.302 -10.595 1.00 98.81 86 VAL A N 1
ATOM 649 C CA . VAL A 1 86 ? -6.647 3.982 -10.366 1.00 98.81 86 VAL A CA 1
ATOM 650 C C . VAL A 1 86 ? -7.327 5.096 -9.574 1.00 98.81 86 VAL A C 1
ATOM 652 O O . VAL A 1 86 ? -8.359 5.605 -10.008 1.00 98.81 86 VAL A O 1
ATOM 655 N N . MET A 1 87 ? -6.731 5.532 -8.460 1.00 98.56 87 MET A N 1
ATOM 656 C CA . MET A 1 87 ? -7.315 6.575 -7.611 1.00 98.56 87 MET A CA 1
ATOM 657 C C . MET A 1 87 ? -7.471 7.912 -8.346 1.00 98.56 87 MET A C 1
ATOM 659 O O . MET A 1 87 ? -8.494 8.577 -8.195 1.00 98.56 87 MET A O 1
ATOM 663 N N . ILE A 1 88 ? -6.496 8.307 -9.167 1.00 98.56 88 ILE A N 1
ATOM 664 C CA . ILE A 1 88 ? -6.552 9.556 -9.937 1.00 98.56 88 ILE A CA 1
ATOM 665 C C . ILE A 1 88 ? -7.575 9.446 -11.069 1.00 98.56 88 ILE A C 1
ATOM 667 O O . 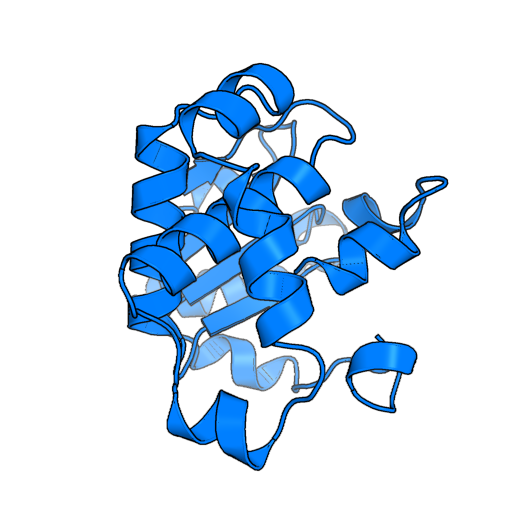ILE A 1 88 ? -8.430 10.322 -11.205 1.00 98.56 88 ILE A O 1
ATOM 671 N N . LYS A 1 89 ? -7.534 8.360 -11.848 1.00 98.50 89 LYS A N 1
ATOM 672 C CA . LYS A 1 89 ? -8.429 8.142 -12.994 1.00 98.50 89 LYS A CA 1
ATOM 673 C C . LYS A 1 89 ? -9.897 8.048 -12.585 1.00 98.50 89 LYS A C 1
ATOM 675 O O . LYS A 1 89 ? -10.765 8.517 -13.316 1.00 98.50 89 LYS A O 1
ATOM 680 N N . GLU A 1 90 ? -10.173 7.467 -11.422 1.00 98.50 90 GLU A N 1
ATOM 681 C CA . GLU A 1 90 ? -11.526 7.350 -10.867 1.00 98.50 90 GLU A CA 1
ATOM 682 C C . GLU A 1 90 ? -11.921 8.545 -9.984 1.00 98.50 90 GLU A C 1
ATOM 684 O O . GLU A 1 90 ? -13.068 8.640 -9.551 1.00 98.50 90 GLU A O 1
ATOM 689 N N . GLY A 1 91 ? -11.005 9.487 -9.735 1.00 98.12 91 GLY A N 1
ATOM 690 C CA . GLY A 1 91 ? -11.267 10.670 -8.916 1.00 98.12 91 GLY A CA 1
ATOM 691 C C . GLY A 1 91 ? -11.504 10.365 -7.433 1.00 98.12 91 GLY A C 1
ATOM 692 O O . GLY A 1 91 ? -12.260 11.091 -6.793 1.00 98.12 91 GLY A O 1
ATOM 693 N N . LEU A 1 92 ? -10.873 9.313 -6.904 1.00 98.00 92 LEU A N 1
ATOM 694 C CA . LEU A 1 92 ? -11.019 8.804 -5.531 1.00 98.00 92 LEU A CA 1
ATOM 695 C C . LEU A 1 92 ? -10.047 9.436 -4.518 1.00 98.00 92 LEU A C 1
ATOM 697 O O . LEU A 1 92 ? -9.989 9.012 -3.369 1.00 98.00 92 LEU A O 1
ATOM 701 N N . TYR A 1 93 ? -9.261 10.426 -4.933 1.00 96.88 93 TYR A N 1
ATOM 702 C CA . TYR A 1 93 ? -8.360 11.162 -4.049 1.00 96.88 93 TYR A CA 1
ATOM 703 C C . TYR A 1 93 ? -9.061 12.374 -3.416 1.00 96.88 93 TYR A C 1
ATOM 705 O O . TYR A 1 93 ? -9.994 12.945 -3.987 1.00 96.88 93 TYR A O 1
ATOM 713 N N . ASP A 1 94 ? -8.577 12.812 -2.252 1.00 97.19 94 ASP A N 1
ATOM 714 C CA . ASP A 1 94 ? -9.052 14.039 -1.608 1.00 97.19 94 ASP A CA 1
ATOM 715 C C . ASP A 1 94 ? -8.552 15.271 -2.381 1.00 97.19 94 ASP A C 1
ATOM 717 O O . ASP A 1 94 ? -7.406 15.706 -2.245 1.00 97.19 94 ASP A O 1
ATOM 721 N N . ARG A 1 95 ? -9.430 15.822 -3.226 1.00 96.81 95 ARG A N 1
ATOM 722 C CA . ARG A 1 95 ? -9.129 16.981 -4.077 1.00 96.81 95 ARG A CA 1
ATOM 723 C C . ARG A 1 95 ? -8.755 18.216 -3.268 1.00 96.81 95 ARG A C 1
ATOM 725 O O . ARG A 1 95 ? -7.801 18.900 -3.622 1.00 96.81 95 ARG A O 1
ATOM 732 N N . GLU A 1 96 ? -9.475 18.485 -2.180 1.00 97.56 96 GLU A N 1
ATOM 733 C CA . GLU A 1 96 ? -9.229 19.665 -1.352 1.00 97.56 96 GLU A CA 1
ATOM 734 C C . GLU A 1 96 ? -7.870 19.559 -0.654 1.00 97.56 96 GLU A C 1
ATOM 736 O O . GLU A 1 96 ? -7.118 20.537 -0.602 1.00 97.56 96 GLU A O 1
ATOM 741 N N . TYR A 1 97 ? -7.533 18.372 -0.143 1.00 97.06 97 TYR A N 1
ATOM 742 C CA . TYR A 1 97 ? -6.226 18.129 0.454 1.00 97.06 97 TYR A CA 1
ATOM 743 C C . TYR A 1 97 ? -5.107 18.289 -0.576 1.00 97.06 97 TYR A C 1
ATOM 745 O O . TYR A 1 97 ? -4.146 19.014 -0.314 1.00 97.06 97 TYR A O 1
ATOM 753 N N . VAL A 1 98 ? -5.240 17.670 -1.752 1.00 97.56 98 VAL A N 1
ATOM 754 C CA . VAL A 1 98 ? -4.244 17.769 -2.828 1.00 97.56 98 VAL A CA 1
ATOM 755 C C . VAL A 1 98 ? -4.008 19.228 -3.226 1.00 97.56 98 VAL A C 1
ATOM 757 O O . VAL A 1 98 ? -2.864 19.679 -3.207 1.00 97.56 98 VAL A O 1
ATOM 760 N N . GLU A 1 99 ? -5.066 19.996 -3.484 1.00 97.62 99 GLU A N 1
ATOM 761 C CA . GLU A 1 99 ? -4.960 21.406 -3.885 1.00 97.62 99 GLU A CA 1
ATOM 762 C C . GLU A 1 99 ? -4.319 22.297 -2.810 1.00 97.62 99 GLU A C 1
ATOM 764 O O . GLU A 1 99 ? -3.589 23.234 -3.130 1.00 97.62 99 GLU A O 1
ATOM 769 N N . LYS A 1 100 ? -4.595 22.037 -1.524 1.00 98.19 100 LYS A N 1
ATOM 770 C CA . LYS A 1 100 ? -4.178 22.928 -0.426 1.00 98.19 100 LYS A CA 1
ATOM 771 C C . LYS A 1 100 ? -2.881 22.522 0.263 1.00 98.19 100 LYS A C 1
ATOM 773 O O . LYS A 1 100 ? -2.298 23.348 0.968 1.00 98.19 100 LYS A O 1
ATOM 778 N N . ARG A 1 101 ? -2.486 21.250 0.181 1.00 97.06 101 ARG A N 1
ATOM 779 C CA . ARG A 1 101 ? -1.435 20.660 1.033 1.00 97.06 101 ARG A CA 1
ATOM 780 C C . ARG A 1 101 ? -0.352 19.915 0.264 1.00 97.06 101 ARG A C 1
ATOM 782 O O . ARG A 1 101 ? 0.567 19.417 0.909 1.00 97.06 101 ARG A O 1
ATOM 789 N N . THR A 1 102 ? -0.433 19.845 -1.062 1.00 97.50 102 THR A N 1
ATOM 790 C CA . THR A 1 102 ? 0.550 19.129 -1.886 1.00 97.50 102 THR A CA 1
ATOM 791 C C . THR A 1 102 ? 1.047 19.988 -3.047 1.00 97.50 102 THR A C 1
ATOM 793 O O . THR A 1 102 ? 0.465 21.023 -3.365 1.00 97.50 102 THR A O 1
ATOM 796 N N . GLU A 1 103 ? 2.138 19.557 -3.672 1.00 96.94 103 GLU A N 1
ATOM 797 C CA . GLU A 1 103 ? 2.707 20.131 -4.892 1.00 96.94 103 GLU A CA 1
ATOM 798 C C . GLU A 1 103 ? 3.079 18.996 -5.861 1.00 96.94 103 GLU A C 1
ATOM 800 O O . GLU A 1 103 ? 3.218 17.846 -5.445 1.00 96.94 103 GLU A O 1
ATOM 805 N N . GLY A 1 104 ? 3.215 19.294 -7.157 1.00 96.88 104 GLY A N 1
ATOM 806 C CA . GLY A 1 104 ? 3.636 18.304 -8.159 1.00 96.88 104 GLY A CA 1
ATOM 807 C C . GLY A 1 104 ? 2.565 17.285 -8.587 1.00 96.88 104 GLY A C 1
ATOM 808 O O . GLY A 1 104 ? 2.891 16.266 -9.198 1.00 96.88 104 GLY A O 1
ATOM 809 N N . PHE A 1 105 ? 1.289 17.510 -8.245 1.00 98.00 105 PHE A N 1
ATOM 810 C CA . PHE A 1 105 ? 0.209 16.559 -8.541 1.00 98.00 105 PHE A CA 1
ATOM 811 C C . PHE A 1 105 ? -0.024 16.367 -10.046 1.00 98.00 105 PHE A C 1
ATOM 813 O O . PHE A 1 105 ? -0.280 15.249 -10.484 1.00 98.00 105 PHE A O 1
ATOM 820 N N . GLU A 1 106 ? 0.075 17.425 -10.856 1.00 97.56 106 GLU A N 1
ATOM 821 C CA . GLU A 1 106 ? -0.121 17.309 -12.306 1.00 97.56 106 GLU A CA 1
ATOM 822 C C . GLU A 1 106 ? 0.983 16.479 -12.970 1.00 97.56 106 GLU A C 1
ATOM 824 O O . GLU A 1 106 ? 0.710 15.678 -13.867 1.00 97.56 106 GLU A O 1
ATOM 829 N N . GLU A 1 107 ? 2.231 16.657 -12.536 1.00 97.81 107 GLU A N 1
ATOM 830 C CA . GLU A 1 107 ? 3.371 15.863 -12.980 1.00 97.81 107 GLU A CA 1
ATOM 831 C C . GLU A 1 107 ? 3.203 14.399 -12.575 1.00 97.81 107 GLU A C 1
ATOM 833 O O . GLU A 1 107 ? 3.416 13.512 -13.405 1.00 97.81 107 GLU A O 1
ATOM 838 N N . LEU A 1 108 ? 2.760 14.145 -11.338 1.00 97.44 108 LEU A N 1
ATOM 839 C CA . LEU A 1 108 ? 2.444 12.799 -10.865 1.00 97.44 108 LEU A CA 1
ATOM 840 C C . LEU A 1 108 ? 1.331 12.166 -11.706 1.00 97.44 108 LEU A C 1
ATOM 842 O O . LEU A 1 108 ? 1.510 11.056 -12.197 1.00 97.44 108 LEU A O 1
ATOM 846 N N . ALA A 1 109 ? 0.214 12.868 -11.914 1.00 98.25 109 ALA A N 1
ATOM 847 C CA . ALA A 1 109 ? -0.933 12.369 -12.670 1.00 98.25 109 ALA A CA 1
ATOM 848 C C . ALA A 1 109 ? -0.545 11.970 -14.102 1.00 98.25 109 ALA A C 1
ATOM 850 O O . ALA A 1 109 ? -0.910 10.887 -14.560 1.00 98.25 109 ALA A O 1
ATOM 851 N N . LYS A 1 110 ? 0.263 12.799 -14.779 1.00 98.38 110 LYS A N 1
ATOM 852 C CA . LYS A 1 110 ? 0.820 12.486 -16.106 1.00 98.38 110 LYS A CA 1
ATOM 853 C C . LYS A 1 110 ? 1.769 11.289 -16.059 1.00 98.38 110 LYS A C 1
ATOM 855 O O . LYS A 1 110 ? 1.743 10.449 -16.951 1.00 98.38 110 LYS A O 1
ATOM 860 N N . HIS A 1 111 ? 2.610 11.196 -15.029 1.00 97.56 111 HIS A N 1
ATOM 861 C CA . HIS A 1 111 ? 3.547 10.084 -14.878 1.00 97.56 111 HIS A CA 1
ATOM 862 C C . HIS A 1 111 ? 2.827 8.745 -14.676 1.00 97.56 111 HIS A C 1
ATOM 864 O O . HIS A 1 111 ? 3.185 7.750 -15.311 1.00 97.56 111 HIS A O 1
ATOM 870 N N . VAL A 1 112 ? 1.809 8.710 -13.811 1.00 98.38 112 VAL A N 1
ATOM 871 C CA . VAL A 1 112 ? 1.108 7.466 -13.466 1.00 98.38 112 VAL A CA 1
ATOM 872 C C . VAL A 1 112 ? 0.097 7.023 -14.523 1.00 98.38 112 VAL A C 1
ATOM 874 O O . VAL A 1 112 ? -0.352 5.883 -14.482 1.00 98.38 112 VAL A O 1
ATOM 877 N N . GLU A 1 113 ? -0.226 7.855 -15.517 1.00 98.25 113 GLU A N 1
ATOM 878 C CA . GLU A 1 113 ? -1.111 7.481 -16.631 1.00 98.25 113 GLU A CA 1
ATOM 879 C C . GLU A 1 113 ? -0.630 6.207 -17.350 1.00 98.25 113 GLU A C 1
ATOM 881 O O . GLU A 1 113 ? -1.436 5.351 -17.710 1.00 98.25 113 GLU A O 1
ATOM 886 N N . PHE A 1 114 ? 0.689 6.035 -17.468 1.00 97.44 114 PHE A N 1
ATOM 887 C CA . PHE A 1 114 ? 1.316 4.852 -18.059 1.00 97.44 114 PHE A CA 1
ATOM 888 C C . PHE A 1 114 ? 1.179 3.578 -17.202 1.00 97.44 114 PHE A C 1
ATOM 890 O O . PHE A 1 114 ? 1.198 2.469 -17.731 1.00 97.44 114 PHE A O 1
ATOM 897 N N . TYR A 1 115 ? 1.016 3.712 -15.885 1.00 98.38 115 TYR A N 1
ATOM 898 C CA . TYR A 1 115 ? 0.970 2.589 -14.947 1.00 98.38 115 TYR A CA 1
ATOM 899 C C . TYR A 1 115 ? -0.452 2.047 -14.803 1.00 98.38 115 TYR A C 1
ATOM 901 O O . TYR A 1 115 ? -1.037 2.071 -13.721 1.00 98.38 115 TYR A O 1
ATOM 909 N N . THR A 1 116 ? -1.026 1.555 -15.902 1.00 98.81 116 THR A N 1
ATOM 910 C CA . THR A 1 116 ? -2.327 0.881 -15.833 1.00 98.81 116 THR A CA 1
ATOM 911 C C . THR A 1 116 ? -2.237 -0.375 -14.952 1.00 98.81 116 THR A C 1
ATOM 913 O O . THR A 1 116 ? -1.154 -0.962 -14.825 1.00 98.81 116 THR A O 1
ATOM 916 N N . PRO A 1 117 ? -3.355 -0.835 -14.358 1.00 98.81 117 PRO A N 1
ATOM 917 C CA . PRO A 1 117 ? -3.380 -2.087 -13.605 1.00 98.81 117 PRO A CA 1
ATOM 918 C C . PRO A 1 117 ? -2.837 -3.277 -14.401 1.00 98.81 117 PRO A C 1
ATOM 920 O O . PRO A 1 117 ? -2.134 -4.109 -13.841 1.00 98.81 117 PRO A O 1
ATOM 923 N N . GLU A 1 118 ? -3.109 -3.344 -15.705 1.00 98.75 118 GLU A N 1
ATOM 924 C CA . GLU A 1 118 ? -2.614 -4.398 -16.594 1.00 98.75 118 GLU A CA 1
ATOM 925 C C . GLU A 1 118 ? -1.091 -4.335 -16.744 1.00 98.75 118 GLU A C 1
ATOM 927 O O . GLU A 1 118 ? -0.416 -5.341 -16.540 1.00 98.75 118 GLU A O 1
ATOM 932 N N . TYR A 1 119 ? -0.542 -3.148 -17.020 1.00 98.69 119 TYR A N 1
ATOM 933 C CA . TYR A 1 119 ? 0.902 -2.954 -17.151 1.00 98.69 119 TYR A CA 1
ATOM 934 C C . TYR A 1 119 ? 1.641 -3.292 -15.850 1.00 98.69 119 TYR A C 1
ATOM 936 O O . TYR A 1 119 ? 2.641 -4.009 -15.852 1.00 98.69 119 TYR A O 1
ATOM 944 N N . ALA A 1 120 ? 1.137 -2.809 -14.712 1.00 98.62 120 ALA A N 1
ATOM 945 C CA . ALA A 1 120 ? 1.738 -3.118 -13.423 1.00 98.62 120 ALA A CA 1
ATOM 946 C C . ALA A 1 120 ? 1.609 -4.602 -13.068 1.00 98.62 120 ALA A C 1
ATOM 948 O O . ALA A 1 120 ? 2.559 -5.162 -12.525 1.00 98.62 120 ALA A O 1
ATOM 949 N N . SER A 1 121 ? 0.489 -5.246 -13.413 1.00 98.69 121 SER A N 1
ATOM 950 C CA . SER A 1 121 ? 0.253 -6.675 -13.181 1.00 98.69 121 SER A CA 1
ATOM 951 C C . SER A 1 121 ? 1.317 -7.553 -13.840 1.00 98.69 121 SER A C 1
ATOM 953 O O . SER A 1 121 ? 1.841 -8.464 -13.196 1.00 98.69 121 SER A O 1
ATOM 955 N N . GLU A 1 122 ? 1.706 -7.236 -15.079 1.00 98.56 122 GLU A N 1
ATOM 956 C CA . GLU A 1 122 ? 2.775 -7.947 -15.794 1.00 98.56 122 GLU A CA 1
ATOM 957 C C . GLU A 1 122 ? 4.126 -7.865 -15.069 1.00 98.56 122 GLU A C 1
ATOM 959 O O . GLU A 1 122 ? 4.896 -8.825 -15.073 1.00 98.56 122 GLU A O 1
ATOM 964 N N . ILE A 1 123 ? 4.409 -6.737 -14.413 1.00 98.31 123 ILE A N 1
ATOM 965 C CA . ILE A 1 123 ? 5.678 -6.510 -13.717 1.00 98.31 123 ILE A CA 1
ATOM 966 C C . ILE A 1 123 ? 5.649 -7.127 -12.320 1.00 98.31 123 ILE A C 1
ATOM 968 O O . ILE A 1 123 ? 6.537 -7.900 -11.952 1.00 98.31 123 ILE A O 1
ATOM 972 N N . CYS A 1 124 ? 4.643 -6.777 -11.519 1.00 97.62 124 CYS A N 1
ATOM 973 C CA . CYS A 1 124 ? 4.605 -7.124 -10.104 1.00 97.62 124 CYS A CA 1
ATOM 974 C C . CYS A 1 124 ? 3.999 -8.497 -9.817 1.00 97.62 124 CYS A C 1
ATOM 976 O O . CYS A 1 124 ? 4.109 -8.966 -8.689 1.00 97.62 124 CYS A O 1
ATOM 978 N N . GLY A 1 125 ? 3.385 -9.158 -10.802 1.00 98.12 125 GLY A N 1
ATOM 979 C CA . GLY A 1 125 ? 2.787 -10.485 -10.638 1.00 98.12 125 GLY A CA 1
ATOM 980 C C . GLY A 1 125 ? 1.477 -10.496 -9.841 1.00 98.12 125 GLY A C 1
ATOM 981 O O . GLY A 1 125 ? 0.935 -11.568 -9.577 1.00 98.12 125 GLY A O 1
ATOM 982 N N . VAL A 1 126 ? 0.951 -9.326 -9.465 1.00 98.56 126 VAL A N 1
ATOM 983 C CA . VAL A 1 126 ? -0.354 -9.179 -8.807 1.00 98.56 126 VAL A CA 1
ATOM 984 C C . VAL A 1 126 ? -1.441 -9.051 -9.875 1.00 98.56 126 VAL A C 1
ATOM 986 O O . VAL A 1 126 ? -1.271 -8.242 -10.784 1.00 98.56 126 VAL A O 1
ATOM 989 N N . PRO A 1 127 ? -2.569 -9.779 -9.797 1.00 98.62 127 PRO A N 1
ATOM 990 C CA . PRO A 1 127 ? -3.651 -9.640 -10.770 1.00 98.62 127 PRO A CA 1
ATOM 991 C C . PRO A 1 127 ? -4.206 -8.209 -10.837 1.00 98.62 127 PRO A C 1
ATOM 993 O O . PRO A 1 127 ? -4.462 -7.590 -9.805 1.00 98.62 127 PRO A O 1
ATOM 996 N N . ALA A 1 128 ? -4.454 -7.695 -12.045 1.00 98.69 128 ALA A N 1
ATOM 997 C CA . ALA A 1 128 ? -4.943 -6.328 -12.261 1.00 98.69 128 ALA A CA 1
ATOM 998 C C . ALA A 1 128 ? -6.217 -5.992 -11.457 1.00 98.69 128 ALA A C 1
ATOM 1000 O O . ALA A 1 128 ? -6.344 -4.894 -10.919 1.00 98.69 128 ALA A O 1
ATOM 1001 N N . ASN A 1 129 ? -7.140 -6.948 -11.306 1.00 98.62 129 ASN A N 1
ATOM 1002 C CA . ASN A 1 129 ? -8.344 -6.764 -10.493 1.00 98.62 129 ASN A CA 1
ATOM 1003 C C . ASN A 1 129 ? -8.018 -6.568 -9.005 1.00 98.62 129 ASN A C 1
ATOM 1005 O O . ASN A 1 129 ? -8.643 -5.740 -8.355 1.00 98.62 129 ASN A O 1
ATOM 1009 N N . GLU A 1 130 ? -7.015 -7.270 -8.470 1.00 98.56 130 GLU A N 1
ATOM 1010 C CA . GLU A 1 130 ? -6.584 -7.069 -7.085 1.00 98.56 130 GLU A CA 1
ATOM 1011 C C . GLU A 1 130 ? -5.927 -5.703 -6.882 1.00 98.56 130 GLU A C 1
ATOM 1013 O O . GLU A 1 130 ? -6.090 -5.106 -5.818 1.00 98.56 130 GLU A O 1
ATOM 1018 N N . ILE A 1 131 ? -5.229 -5.189 -7.901 1.00 98.81 131 ILE A N 1
ATOM 1019 C CA . ILE A 1 131 ? -4.661 -3.837 -7.882 1.00 98.81 131 ILE A CA 1
ATOM 1020 C C . ILE A 1 131 ? -5.782 -2.796 -7.801 1.00 98.81 131 ILE A C 1
ATOM 1022 O O . ILE A 1 131 ? -5.753 -1.925 -6.931 1.00 98.81 131 ILE A O 1
ATOM 1026 N N . ILE A 1 132 ? -6.790 -2.916 -8.671 1.00 98.81 132 ILE A N 1
ATOM 1027 C CA . ILE A 1 132 ? -7.948 -2.011 -8.714 1.00 98.81 132 ILE A CA 1
ATOM 1028 C C . ILE A 1 132 ? -8.721 -2.059 -7.394 1.00 98.81 132 ILE A C 1
ATOM 1030 O O . ILE A 1 132 ? -8.993 -1.013 -6.804 1.00 98.81 132 ILE A O 1
ATOM 1034 N N . ASP A 1 133 ? -9.049 -3.260 -6.914 1.00 98.56 133 ASP A N 1
ATOM 1035 C CA . ASP A 1 133 ? -9.797 -3.439 -5.671 1.00 98.56 133 ASP A CA 1
ATOM 1036 C C . ASP A 1 133 ? -9.044 -2.841 -4.480 1.00 98.56 133 ASP A C 1
ATOM 1038 O O . ASP A 1 133 ? -9.642 -2.139 -3.670 1.00 98.56 133 ASP A O 1
ATOM 1042 N N . THR A 1 134 ? -7.730 -3.077 -4.392 1.00 98.56 134 THR A N 1
ATOM 1043 C CA . THR A 1 134 ? -6.891 -2.536 -3.312 1.00 98.56 134 THR A CA 1
ATOM 1044 C C . THR A 1 134 ? -6.849 -1.014 -3.346 1.00 98.56 134 THR A C 1
ATOM 1046 O O . THR A 1 134 ? -6.993 -0.379 -2.304 1.00 98.56 134 THR A O 1
ATOM 1049 N N . ALA A 1 135 ? -6.679 -0.418 -4.529 1.00 98.50 135 ALA A N 1
ATOM 1050 C CA . ALA A 1 135 ? -6.639 1.032 -4.683 1.00 98.50 135 ALA A CA 1
ATOM 1051 C C . ALA A 1 135 ? -7.961 1.686 -4.257 1.00 98.50 135 ALA A C 1
ATOM 1053 O O . ALA A 1 135 ? -7.958 2.665 -3.513 1.00 98.50 135 ALA A O 1
ATOM 1054 N N . ARG A 1 136 ? -9.096 1.112 -4.677 1.00 98.44 136 ARG A N 1
ATOM 1055 C CA . ARG A 1 136 ? -10.436 1.579 -4.288 1.00 98.44 136 ARG A CA 1
ATOM 1056 C C . ARG A 1 136 ? -10.681 1.431 -2.790 1.00 98.44 136 ARG A C 1
ATOM 1058 O O . ARG A 1 136 ? -11.155 2.364 -2.152 1.00 98.44 136 ARG A O 1
ATOM 1065 N N . GLU A 1 137 ? -10.329 0.278 -2.232 1.00 97.44 137 GLU A N 1
ATOM 1066 C CA . GLU A 1 137 ? -10.498 -0.033 -0.812 1.00 97.44 137 GLU A CA 1
ATOM 1067 C C . GLU A 1 137 ? -9.635 0.866 0.083 1.00 97.44 137 GLU A C 1
ATOM 1069 O O . GLU A 1 137 ? -10.103 1.350 1.114 1.00 97.44 137 GLU A O 1
ATOM 1074 N N . TYR A 1 138 ? -8.395 1.145 -0.329 1.00 98.00 138 TYR A N 1
ATOM 1075 C CA . TYR A 1 138 ? -7.534 2.113 0.344 1.00 98.00 138 TYR A CA 1
ATOM 1076 C C . TYR A 1 138 ? -8.118 3.529 0.278 1.00 98.00 138 TYR A C 1
ATOM 1078 O O . TYR A 1 138 ? -8.177 4.213 1.299 1.00 98.00 138 TYR A O 1
ATOM 1086 N N . ALA A 1 139 ? -8.587 3.959 -0.897 1.00 97.19 139 ALA A N 1
ATOM 1087 C CA . ALA A 1 139 ? -9.170 5.285 -1.078 1.00 97.19 139 ALA A CA 1
ATOM 1088 C C . ALA A 1 139 ? -10.436 5.492 -0.228 1.00 97.19 139 ALA A C 1
ATOM 1090 O O . ALA A 1 139 ? -10.577 6.529 0.420 1.00 97.19 139 ALA A O 1
ATOM 1091 N N . GLU A 1 140 ? -11.316 4.489 -0.160 1.00 95.94 140 GLU A N 1
ATOM 1092 C CA . GLU A 1 140 ? -12.523 4.509 0.678 1.00 95.94 140 GLU A CA 1
ATOM 1093 C C . GLU A 1 140 ? -12.185 4.655 2.172 1.00 95.94 140 GLU A C 1
ATOM 1095 O O . GLU A 1 140 ? -12.842 5.407 2.891 1.00 95.94 140 GLU A O 1
ATOM 1100 N N . ALA A 1 141 ? -11.124 3.987 2.637 1.00 93.94 141 ALA A N 1
ATOM 1101 C CA . ALA A 1 141 ? -10.679 4.035 4.029 1.00 93.94 141 ALA A CA 1
ATOM 1102 C C . ALA A 1 141 ? -9.702 5.186 4.339 1.00 93.94 141 ALA A C 1
ATOM 1104 O O . ALA A 1 141 ? -9.257 5.309 5.481 1.00 93.94 141 ALA A O 1
ATOM 1105 N N . SER A 1 142 ? -9.351 6.023 3.355 1.00 85.06 142 SER A N 1
ATOM 1106 C CA . SER A 1 142 ? -8.209 6.955 3.412 1.00 85.06 142 SER A CA 1
ATOM 1107 C C . SER A 1 142 ? -8.234 7.924 4.598 1.00 85.06 142 SER A C 1
ATOM 1109 O O . SER A 1 142 ? -7.181 8.263 5.134 1.00 85.06 142 SER A O 1
ATOM 1111 N N . GLY A 1 143 ? -9.419 8.292 5.096 1.00 88.81 143 GLY A N 1
ATOM 1112 C CA . GLY A 1 143 ? -9.568 9.118 6.299 1.00 88.81 143 GLY A CA 1
ATOM 1113 C C . GLY A 1 143 ? -8.994 8.498 7.584 1.00 88.81 143 GLY A C 1
ATOM 1114 O O . GLY A 1 143 ? -8.701 9.232 8.528 1.00 88.81 143 GLY A O 1
ATOM 1115 N N . LYS A 1 144 ? -8.828 7.168 7.640 1.00 93.19 144 LYS A N 1
ATOM 1116 C CA . LYS A 1 144 ? -8.229 6.422 8.765 1.00 93.19 144 LYS A CA 1
ATOM 1117 C C . LYS A 1 144 ? -7.392 5.221 8.306 1.00 93.19 144 LYS A C 1
ATOM 1119 O O . LYS A 1 144 ? -7.286 4.224 9.028 1.00 93.19 144 LYS A O 1
ATOM 1124 N N . ALA A 1 145 ? -6.816 5.295 7.112 1.00 96.31 145 ALA A N 1
ATOM 1125 C CA . ALA A 1 145 ? -5.897 4.283 6.613 1.00 96.31 145 ALA A CA 1
ATOM 1126 C C . ALA A 1 145 ? -4.477 4.572 7.115 1.00 96.31 145 ALA A C 1
ATOM 1128 O O . ALA A 1 145 ? -4.059 5.726 7.196 1.00 96.31 145 ALA A O 1
ATOM 1129 N N . ALA A 1 146 ? -3.719 3.525 7.436 1.00 97.12 146 ALA A N 1
ATOM 1130 C CA . ALA A 1 146 ? -2.308 3.652 7.782 1.00 97.12 146 ALA A CA 1
ATOM 1131 C C . ALA A 1 146 ? -1.448 2.715 6.935 1.00 97.12 146 ALA A C 1
ATOM 1133 O O . ALA A 1 146 ? -1.691 1.506 6.873 1.00 97.12 146 ALA A O 1
ATOM 1134 N N . ILE A 1 147 ? -0.396 3.276 6.338 1.00 97.69 147 ILE A N 1
ATOM 1135 C CA . ILE A 1 147 ? 0.658 2.518 5.666 1.00 97.69 147 ILE A CA 1
ATOM 1136 C C . ILE A 1 147 ? 1.778 2.242 6.669 1.00 97.69 147 ILE A C 1
ATOM 1138 O O . ILE A 1 147 ? 2.311 3.149 7.306 1.00 97.69 147 ILE A O 1
ATOM 1142 N N . CYS A 1 148 ? 2.143 0.974 6.814 1.00 97.50 148 CYS A N 1
ATOM 1143 C CA . CYS A 1 148 ? 3.199 0.514 7.705 1.00 97.50 148 CYS A CA 1
ATOM 1144 C C . CYS A 1 148 ? 4.280 -0.198 6.891 1.00 97.50 148 CYS A C 1
ATOM 1146 O O . CYS A 1 148 ? 4.038 -1.259 6.319 1.00 97.50 148 CYS A O 1
ATOM 1148 N N . TYR A 1 149 ? 5.493 0.348 6.884 1.00 97.06 149 TYR A N 1
ATOM 1149 C CA . TYR A 1 149 ? 6.632 -0.239 6.183 1.00 97.06 149 TYR A CA 1
ATOM 1150 C C . TYR A 1 149 ? 7.877 -0.269 7.072 1.00 97.06 149 TYR A C 1
ATOM 1152 O O . TYR A 1 149 ? 7.956 0.426 8.0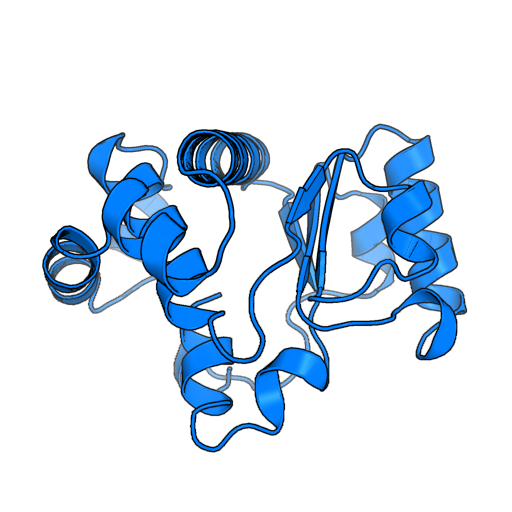85 1.00 97.06 149 TYR A O 1
ATOM 1160 N N . THR A 1 150 ? 8.847 -1.109 6.707 1.00 94.38 150 THR A N 1
ATOM 1161 C CA . THR A 1 150 ? 10.165 -1.167 7.362 1.00 94.38 150 THR A CA 1
ATOM 1162 C C . THR A 1 150 ? 11.250 -1.411 6.307 1.00 94.38 150 THR A C 1
ATOM 1164 O O . THR A 1 150 ? 11.213 -0.790 5.250 1.00 94.38 150 THR A O 1
ATOM 1167 N N . LEU A 1 151 ? 12.196 -2.319 6.558 1.00 95.31 151 LEU A N 1
ATOM 1168 C CA . LEU A 1 151 ? 13.379 -2.513 5.722 1.00 95.31 151 LEU A CA 1
ATOM 1169 C C . LEU A 1 151 ? 13.087 -3.133 4.348 1.00 95.31 151 LEU A C 1
ATOM 1171 O O . LEU A 1 151 ? 13.827 -2.883 3.399 1.00 95.31 151 LEU A O 1
ATOM 1175 N N . GLY A 1 152 ? 11.992 -3.890 4.208 1.00 94.88 152 GLY A N 1
ATOM 1176 C CA . GLY A 1 152 ? 11.702 -4.665 2.996 1.00 94.88 152 GLY A CA 1
ATOM 1177 C C . GLY A 1 152 ? 11.549 -3.831 1.720 1.00 94.88 152 GLY A C 1
ATOM 1178 O O . GLY A 1 152 ? 11.761 -4.362 0.632 1.00 94.88 152 GLY A O 1
ATOM 1179 N N . ILE A 1 153 ? 11.253 -2.533 1.850 1.00 94.94 153 ILE A N 1
ATOM 1180 C CA . ILE A 1 153 ? 11.171 -1.604 0.714 1.00 94.94 153 ILE A CA 1
ATOM 1181 C C . ILE A 1 153 ? 12.319 -0.585 0.668 1.00 94.94 153 ILE A C 1
ATOM 1183 O O . ILE A 1 153 ? 12.397 0.171 -0.294 1.00 94.94 153 ILE A O 1
ATOM 1187 N N . THR A 1 154 ? 13.216 -0.534 1.660 1.00 95.62 154 THR A N 1
ATOM 1188 C CA . THR A 1 154 ? 14.198 0.563 1.790 1.00 95.62 154 THR A CA 1
ATOM 1189 C C . THR A 1 154 ? 15.631 0.190 1.431 1.00 95.62 154 THR A C 1
ATOM 1191 O O . THR A 1 154 ? 16.425 1.085 1.162 1.00 95.62 154 THR A O 1
ATOM 1194 N N . GLU A 1 155 ? 15.987 -1.095 1.425 1.00 93.69 155 GLU A N 1
ATOM 1195 C CA . GLU A 1 155 ? 17.378 -1.553 1.229 1.00 93.69 155 GLU A CA 1
ATOM 1196 C C . GLU A 1 155 ? 17.732 -1.848 -0.241 1.00 93.69 155 GLU A C 1
ATOM 1198 O O . GLU A 1 155 ? 18.758 -2.453 -0.548 1.00 93.69 155 GLU A O 1
ATOM 1203 N N . HIS A 1 156 ? 16.893 -1.380 -1.167 1.00 88.69 156 HIS A N 1
ATOM 1204 C CA . HIS A 1 156 ? 17.139 -1.425 -2.610 1.00 88.69 156 HIS A CA 1
ATOM 1205 C C . HIS A 1 156 ? 17.902 -0.178 -3.070 1.00 88.69 156 HIS A C 1
ATOM 1207 O O . HIS A 1 156 ? 17.840 0.872 -2.427 1.00 88.69 156 HIS A O 1
ATOM 1213 N N . SER A 1 157 ? 18.538 -0.230 -4.244 1.00 91.19 157 SER A N 1
ATOM 1214 C CA . SER A 1 157 ? 19.138 0.964 -4.872 1.00 91.19 157 SER A CA 1
ATOM 1215 C C . SER A 1 157 ? 18.116 2.086 -5.110 1.00 91.19 157 SER A C 1
ATOM 1217 O O . SER A 1 157 ? 18.464 3.264 -5.097 1.00 91.19 157 SER A O 1
ATOM 1219 N N . CYS A 1 158 ? 16.842 1.724 -5.276 1.00 91.88 158 CYS A N 1
ATOM 1220 C CA . CYS A 1 158 ? 15.700 2.625 -5.390 1.00 91.88 158 CYS A CA 1
ATOM 1221 C C . CYS A 1 158 ? 14.879 2.762 -4.093 1.00 91.88 158 CYS A C 1
ATOM 1223 O O . CYS A 1 158 ? 13.769 3.282 -4.145 1.00 91.88 158 CYS A O 1
ATOM 1225 N N . GLY A 1 159 ? 15.389 2.346 -2.927 1.00 93.44 159 GLY A N 1
ATOM 1226 C CA . GLY A 1 159 ? 14.606 2.304 -1.684 1.00 93.44 159 GLY A CA 1
ATOM 1227 C C . GLY A 1 159 ? 14.011 3.654 -1.263 1.00 93.44 159 GLY A C 1
ATOM 1228 O O . GLY A 1 159 ? 12.881 3.719 -0.783 1.00 93.44 159 GLY A O 1
ATOM 1229 N N . SER A 1 160 ? 14.719 4.756 -1.524 1.00 94.19 160 SER A N 1
ATOM 1230 C CA . SER A 1 160 ? 14.176 6.109 -1.333 1.00 94.19 160 SER A CA 1
ATOM 1231 C C . SER A 1 160 ? 12.960 6.385 -2.219 1.00 94.19 160 SER A C 1
ATOM 1233 O O . SER A 1 160 ? 12.003 6.988 -1.744 1.00 94.19 160 SER A O 1
ATOM 1235 N N . HIS A 1 161 ? 12.983 5.925 -3.473 1.00 95.19 161 HIS A N 1
ATOM 1236 C CA . HIS A 1 161 ? 11.881 6.088 -4.421 1.00 95.19 161 HIS A CA 1
ATOM 1237 C C . HIS A 1 161 ? 10.692 5.189 -4.061 1.00 95.19 161 HIS A C 1
ATOM 1239 O O . HIS A 1 161 ? 9.558 5.645 -4.149 1.00 95.19 161 HIS A O 1
ATOM 1245 N N . ASN A 1 162 ? 10.932 3.971 -3.555 1.00 95.94 162 ASN A N 1
ATOM 1246 C CA . ASN A 1 162 ? 9.864 3.123 -3.013 1.00 95.94 162 ASN A CA 1
ATOM 1247 C C . ASN A 1 162 ? 9.092 3.871 -1.916 1.00 95.94 162 ASN A C 1
ATOM 1249 O O . ASN A 1 162 ? 7.875 3.996 -1.981 1.00 95.94 162 ASN A O 1
ATOM 1253 N N . VAL A 1 163 ? 9.808 4.453 -0.949 1.00 96.00 163 VAL A N 1
ATOM 1254 C CA . VAL A 1 163 ? 9.203 5.224 0.151 1.00 96.00 163 VAL A CA 1
ATOM 1255 C C . VAL A 1 163 ? 8.527 6.516 -0.323 1.00 96.00 163 VAL A C 1
ATOM 1257 O O . VAL A 1 163 ? 7.692 7.054 0.389 1.00 96.00 163 VAL A O 1
ATOM 1260 N N . GLN A 1 164 ? 8.901 7.063 -1.479 1.00 95.06 164 GLN A N 1
ATOM 1261 C CA . GLN A 1 164 ? 8.212 8.221 -2.063 1.00 95.06 164 GLN A CA 1
ATOM 1262 C C . GLN A 1 164 ? 6.934 7.832 -2.816 1.00 95.06 164 GLN A C 1
ATOM 1264 O O . GLN A 1 164 ? 6.078 8.690 -2.991 1.00 95.06 164 GLN A O 1
ATOM 1269 N N . SER A 1 165 ? 6.832 6.582 -3.280 1.00 95.12 165 SER A N 1
ATOM 1270 C CA . SER A 1 165 ? 5.676 6.088 -4.039 1.00 95.12 165 SER A CA 1
ATOM 1271 C C . SER A 1 165 ? 4.505 5.618 -3.173 1.00 95.12 165 SER A C 1
ATOM 1273 O O . SER A 1 165 ? 3.388 5.560 -3.681 1.00 95.12 165 SER A O 1
ATOM 1275 N N . ILE A 1 166 ? 4.756 5.267 -1.904 1.00 91.81 166 ILE A N 1
ATOM 1276 C CA . ILE A 1 166 ? 3.712 4.875 -0.939 1.00 91.81 166 ILE A CA 1
ATOM 1277 C C . ILE A 1 166 ? 2.982 6.094 -0.377 1.00 91.81 166 ILE A C 1
ATOM 1279 O O . ILE A 1 166 ? 1.770 5.951 -0.112 1.00 91.81 166 ILE A O 1
#

Radius of gyration: 15.2 Å; chains: 1; bounding box: 32×39×38 Å

Sequence (166 aa):
MAVMVGKGAMTNSIEELAGTDLLLVAGSNTTEAHPVISLRMKRAVRNGAKLIVIDPRKIELTKWATRHLQINIGTDIPLFNAFAHVMIKEGLYDREYVEKRTEGFEELAKHVEFYTPEYASEICGVPANEIIDTAREYAEASGKAAICYTLGITEHSCGSHNVQSI

pLDDT: mean 96.0, std 4.78, range [58.78, 98.81]